Protein AF-A0A535S2Z1-F1 (afdb_monomer_lite)

Secondary structure (DSSP, 8-state):
---SEEEES-GGGGGG--GGGGSS-GGGPPPEEETTTTEEE--SS-HHHHHHHHHHHT-EEEEEE--SS--HHHHHHHHHHHH--SSSHHHHHHHHTT--S-----EEEE-S-TT-TTSTT---HHHHHHHHHHHHHHHHHH-TT-EEE---SSSSSHHHHHHHHHHGGG---

Sequence (173 aa):
MRIPVLRWPGGNFVSGYHWTDGVGPVEQRPRRMDLAWHTEESNRFGTDEFIEYCRSLGTEPYICVNMGTGTMDEAQAWVEYCNGTGDTYWANLRRRYGHEEPYRVKYWGLGNEMYGRWQIGALRAEDYAKKAIEFAKVMKWTDPSIQLVGCGENGWSEWDRVVLEELSPFVDY

Radius of gyration: 15.84 Å; chains: 1; bounding box: 40×35×41 Å

Foldseek 3Di:
DQAAEDEPPDDLQQQPDQQVLQAADLVPRDWDQRPLVRDIDSSSHGDVNVLVVCVVRVYAYAYEHHPQPDDLVSLLLVLCLQANDDPDDSVVSNVVRPNNHHSPRAHYEDHEQLCDPSHRRRDDLLVSLVSSQSSLVSNCVSPVRHAYDYYDDPCDDPSNVSNCVRNVVRGDD

pLDDT: mean 97.69, std 2.52, range [72.81, 98.94]

Structure (mmCIF, N/CA/C/O backbone):
data_AF-A0A535S2Z1-F1
#
_entry.id   AF-A0A535S2Z1-F1
#
loop_
_atom_site.group_PDB
_atom_site.id
_atom_site.type_symbol
_atom_site.label_atom_id
_atom_site.label_alt_id
_atom_site.label_comp_id
_atom_site.label_asym_id
_atom_site.label_entity_id
_atom_site.label_seq_id
_atom_site.pdbx_PDB_ins_code
_atom_site.Cartn_x
_atom_site.Cartn_y
_atom_site.Cartn_z
_atom_site.occupancy
_atom_site.B_iso_or_equiv
_atom_site.auth_seq_id
_atom_site.auth_comp_id
_atom_site.auth_asym_id
_atom_site.auth_atom_id
_atom_site.pdbx_PDB_model_num
ATOM 1 N N . MET A 1 1 ? -15.076 -23.446 0.409 1.00 72.81 1 MET A N 1
ATOM 2 C CA . MET A 1 1 ? -13.677 -23.229 -0.029 1.00 72.81 1 MET A CA 1
ATOM 3 C C . MET A 1 1 ? -12.968 -22.459 1.078 1.00 72.81 1 MET A C 1
ATOM 5 O O . MET A 1 1 ? -13.596 -21.571 1.634 1.00 72.81 1 MET A O 1
ATOM 9 N N . ARG A 1 2 ? -11.741 -22.832 1.466 1.00 87.19 2 ARG A N 1
ATOM 10 C CA . ARG A 1 2 ? -10.951 -22.100 2.475 1.00 87.19 2 ARG A CA 1
ATOM 11 C C . ARG A 1 2 ? -9.981 -21.183 1.736 1.00 87.19 2 ARG A C 1
ATOM 13 O O . ARG A 1 2 ? -9.151 -21.690 0.990 1.00 87.19 2 ARG A O 1
ATOM 20 N N . ILE A 1 3 ? -10.106 -19.873 1.928 1.00 92.44 3 ILE A N 1
ATOM 21 C CA . ILE A 1 3 ? -9.235 -18.864 1.313 1.00 92.44 3 ILE A CA 1
ATOM 22 C C . ILE A 1 3 ? -8.303 -18.356 2.422 1.00 92.44 3 ILE A C 1
ATOM 24 O O . ILE A 1 3 ? -8.777 -17.668 3.320 1.00 92.44 3 ILE A O 1
ATOM 28 N N . PRO A 1 4 ? -7.019 -18.751 2.449 1.00 95.31 4 PRO A N 1
ATOM 29 C CA . PRO A 1 4 ? -6.135 -18.423 3.569 1.00 95.31 4 PRO A CA 1
ATOM 30 C C . PRO A 1 4 ? -5.674 -16.963 3.557 1.00 95.31 4 PRO A C 1
ATOM 32 O O . PRO A 1 4 ? -5.465 -16.395 4.622 1.00 95.31 4 PRO A O 1
ATOM 35 N N . VAL A 1 5 ? -5.538 -16.365 2.371 1.00 97.38 5 VAL A N 1
ATOM 36 C CA . VAL A 1 5 ? -5.092 -14.981 2.174 1.00 97.38 5 VAL A CA 1
ATOM 37 C C . VAL A 1 5 ? -5.946 -14.340 1.084 1.00 97.38 5 VAL A C 1
ATOM 39 O O . VAL A 1 5 ? -6.246 -14.996 0.084 1.00 97.38 5 VAL A O 1
ATOM 42 N N . LEU A 1 6 ? -6.316 -13.072 1.258 1.00 98.06 6 LEU A N 1
ATOM 43 C CA . LEU A 1 6 ? -7.018 -12.278 0.252 1.00 98.06 6 LEU A CA 1
ATOM 44 C C . LEU A 1 6 ? -6.243 -10.987 -0.025 1.00 98.06 6 LEU A C 1
ATOM 46 O O . LEU A 1 6 ? -5.904 -10.260 0.903 1.00 98.06 6 LEU A O 1
ATOM 50 N N . ARG A 1 7 ? -5.957 -10.716 -1.303 1.00 98.38 7 ARG A N 1
ATOM 51 C CA . ARG A 1 7 ? -5.207 -9.538 -1.765 1.00 98.38 7 ARG A CA 1
ATOM 52 C C . ARG A 1 7 ? -6.151 -8.391 -2.137 1.00 98.38 7 ARG A C 1
ATOM 54 O O . ARG A 1 7 ? -7.090 -8.608 -2.901 1.00 98.38 7 ARG A O 1
ATOM 61 N N . TRP A 1 8 ? -5.864 -7.185 -1.656 1.00 98.44 8 TRP A N 1
ATOM 62 C CA . TRP A 1 8 ? -6.601 -5.940 -1.916 1.00 98.44 8 TRP A CA 1
ATOM 63 C C . TRP A 1 8 ? -5.706 -4.717 -1.614 1.00 98.44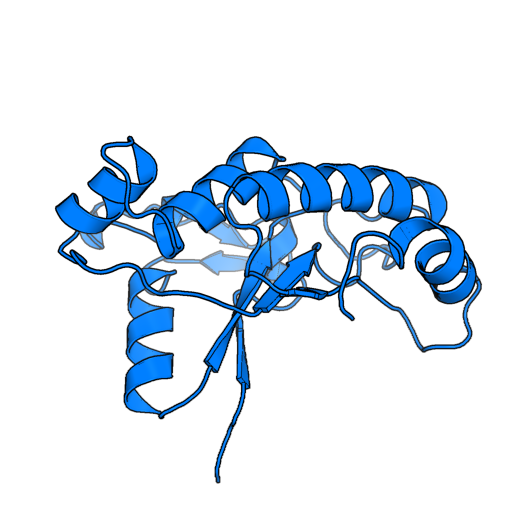 8 TRP A C 1
ATOM 65 O O . TRP A 1 8 ? -4.656 -4.893 -1.025 1.00 98.44 8 TRP A O 1
ATOM 75 N N . PRO A 1 9 ? -6.047 -3.482 -2.002 1.00 96.38 9 PRO A N 1
ATOM 76 C CA . PRO A 1 9 ? -6.715 -3.207 -3.255 1.00 96.38 9 PRO A CA 1
ATOM 77 C C . PRO A 1 9 ? -5.797 -3.664 -4.382 1.00 96.38 9 PRO A C 1
ATOM 79 O O . PRO A 1 9 ? -4.574 -3.567 -4.311 1.00 96.38 9 PRO A O 1
ATOM 82 N N . GLY A 1 10 ? -6.394 -4.291 -5.383 1.00 89.56 10 GLY A N 1
ATOM 83 C CA . GLY A 1 10 ? -5.661 -5.154 -6.289 1.00 89.56 10 GLY A CA 1
ATOM 84 C C . GLY A 1 10 ? -5.795 -4.775 -7.746 1.00 89.56 10 GLY A C 1
ATOM 85 O O . GLY A 1 10 ? -6.730 -4.098 -8.173 1.00 89.56 10 GLY A O 1
ATOM 86 N N . GLY A 1 11 ? -4.830 -5.305 -8.490 1.00 92.06 11 GLY A N 1
ATOM 87 C CA . GLY A 1 11 ? -4.634 -5.052 -9.903 1.00 92.06 11 GLY A CA 1
ATOM 88 C C . GLY A 1 11 ? -4.187 -3.621 -10.163 1.00 92.06 11 GLY A C 1
ATOM 89 O O . GLY A 1 11 ? -3.747 -2.897 -9.272 1.00 92.06 11 GLY A O 1
ATOM 90 N N . ASN A 1 12 ? -4.342 -3.209 -11.411 1.00 97.75 12 ASN A N 1
ATOM 91 C CA . ASN A 1 12 ? -3.911 -1.903 -11.893 1.00 97.75 12 ASN A CA 1
ATOM 92 C C . ASN A 1 12 ? -4.523 -0.716 -11.119 1.00 97.75 12 ASN A C 1
ATOM 94 O O . ASN A 1 12 ? -3.890 0.332 -11.021 1.00 97.75 12 ASN A O 1
ATOM 98 N N . PHE A 1 13 ? -5.693 -0.913 -10.497 1.00 98.50 13 PHE A N 1
ATOM 99 C CA . PHE A 1 13 ? -6.394 0.073 -9.666 1.00 98.50 13 PHE A CA 1
ATOM 100 C C . PHE A 1 13 ? -5.503 0.695 -8.578 1.00 98.50 13 PHE A C 1
ATOM 102 O O . PHE A 1 13 ? -5.512 1.910 -8.385 1.00 98.50 13 PHE A O 1
ATOM 109 N N . VAL A 1 14 ? -4.688 -0.114 -7.886 1.00 98.25 14 VAL A N 1
ATOM 110 C CA . VAL A 1 14 ? -3.921 0.367 -6.723 1.00 98.25 14 VAL A CA 1
ATOM 111 C C . VAL A 1 14 ? -2.915 1.458 -7.081 1.00 98.25 14 VAL A C 1
ATOM 113 O O . VAL A 1 14 ? -2.641 2.327 -6.263 1.00 98.25 14 VAL A O 1
ATOM 116 N N . SER A 1 15 ? -2.400 1.469 -8.312 1.00 98.25 15 SER A N 1
ATOM 117 C CA . SER A 1 15 ? -1.389 2.441 -8.744 1.00 98.25 15 SER A CA 1
ATOM 118 C C . SER A 1 15 ? -1.929 3.867 -8.932 1.00 98.25 15 SER A C 1
ATOM 120 O O . SER A 1 15 ? -1.146 4.784 -9.180 1.00 98.25 15 SER A O 1
ATOM 122 N N . GLY A 1 16 ? -3.245 4.064 -8.812 1.00 97.94 16 GLY A N 1
ATOM 123 C CA . GLY A 1 16 ? -3.900 5.374 -8.746 1.00 97.94 16 GLY A CA 1
ATOM 124 C C . GLY A 1 16 ? -4.774 5.566 -7.502 1.00 97.94 16 GLY A C 1
ATOM 125 O O . GLY A 1 16 ? -5.494 6.559 -7.419 1.00 97.94 16 GLY A O 1
ATOM 126 N N . TYR A 1 17 ? -4.749 4.623 -6.557 1.00 98.50 17 TYR A N 1
ATOM 127 C CA . TYR A 1 17 ? -5.615 4.623 -5.380 1.00 98.50 17 TYR A CA 1
ATOM 128 C C . TYR A 1 17 ? -4.966 5.355 -4.204 1.00 98.50 17 TYR A C 1
ATOM 130 O O . TYR A 1 17 ? -3.814 5.072 -3.875 1.00 98.50 17 TYR A O 1
ATOM 138 N N . HIS A 1 18 ? -5.713 6.248 -3.551 1.00 98.62 18 HIS A N 1
ATOM 139 C CA . HIS A 1 18 ? -5.280 6.908 -2.320 1.00 98.62 18 HIS A CA 1
ATOM 140 C C . HIS A 1 18 ? -6.063 6.365 -1.126 1.00 98.62 18 HIS A C 1
ATOM 142 O O . HIS A 1 18 ? -7.260 6.625 -1.003 1.00 98.62 18 HIS A O 1
ATOM 148 N N . TRP A 1 19 ? -5.416 5.601 -0.243 1.00 98.69 19 TRP A N 1
ATOM 149 C CA . TRP A 1 19 ? -6.131 4.789 0.759 1.00 98.69 19 TRP A CA 1
ATOM 150 C C . TRP A 1 19 ? -6.955 5.615 1.752 1.00 98.69 19 TRP A C 1
ATOM 152 O O . TRP A 1 19 ? -7.975 5.145 2.261 1.00 98.69 19 TRP A O 1
ATOM 162 N N . THR A 1 20 ? -6.547 6.863 1.992 1.00 98.56 20 THR A N 1
ATOM 163 C CA . THR A 1 20 ? -7.261 7.806 2.858 1.00 98.56 20 THR A CA 1
ATOM 164 C C . THR A 1 20 ? -8.641 8.177 2.320 1.00 98.56 20 THR A C 1
ATOM 166 O O . THR A 1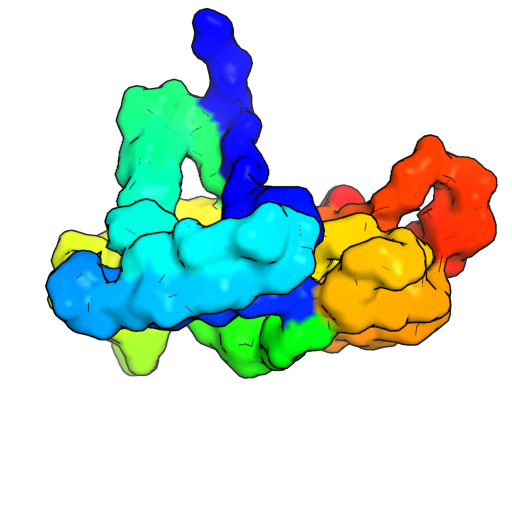 20 ? -9.513 8.537 3.104 1.00 98.56 20 THR A O 1
ATOM 169 N N . ASP A 1 21 ? -8.865 8.065 1.004 1.00 98.69 21 ASP A N 1
ATOM 170 C CA . ASP A 1 21 ? -10.185 8.282 0.403 1.00 98.69 21 ASP A CA 1
ATOM 171 C C . ASP A 1 21 ? -11.184 7.182 0.822 1.00 98.69 21 ASP A C 1
ATOM 173 O O . ASP A 1 21 ? -12.393 7.393 0.754 1.00 98.69 21 ASP A O 1
ATOM 177 N N . GLY A 1 22 ? -10.695 6.015 1.264 1.00 98.44 22 GLY A N 1
ATOM 178 C CA . GLY A 1 22 ? -11.486 4.836 1.623 1.00 98.44 22 GLY A CA 1
ATOM 179 C C . GLY A 1 22 ? -11.684 4.594 3.122 1.00 98.44 22 GLY A C 1
ATOM 180 O O . GLY A 1 22 ? -12.116 3.506 3.485 1.00 98.44 22 GLY A O 1
ATOM 181 N N . VAL A 1 23 ? -11.355 5.541 4.003 1.00 98.62 23 VAL A N 1
ATOM 182 C CA . VAL A 1 23 ? -11.514 5.385 5.466 1.00 98.62 23 VAL A CA 1
ATOM 183 C C . VAL A 1 23 ? -12.351 6.514 6.063 1.00 98.62 23 VAL A C 1
ATOM 185 O O . VAL A 1 23 ? -12.539 7.563 5.448 1.00 98.62 23 VAL A O 1
ATOM 188 N N . GLY A 1 24 ? -12.868 6.310 7.274 1.00 98.31 24 GLY A N 1
ATOM 189 C CA . GLY A 1 24 ? -13.725 7.289 7.951 1.00 98.31 24 GLY A CA 1
ATOM 190 C C . GLY A 1 24 ? -15.182 7.269 7.473 1.00 98.31 24 GLY A C 1
ATOM 191 O O . GLY A 1 24 ? -15.599 6.308 6.821 1.00 98.31 24 GLY A O 1
ATOM 192 N N . PRO A 1 25 ? -15.991 8.289 7.814 1.00 98.06 25 PRO A N 1
ATOM 193 C CA . PRO A 1 25 ? -17.429 8.272 7.549 1.00 98.06 25 PRO A CA 1
ATOM 194 C C . PRO A 1 25 ? -17.743 8.163 6.052 1.00 98.06 25 PRO A C 1
ATOM 196 O O . PRO A 1 25 ? -17.294 8.986 5.254 1.00 98.06 25 PRO A O 1
ATOM 199 N N . VAL A 1 26 ? -18.511 7.138 5.668 1.00 97.88 26 VAL A N 1
ATOM 200 C CA . VAL A 1 26 ? -18.756 6.746 4.265 1.00 97.88 26 VAL A CA 1
ATOM 201 C C . VAL A 1 26 ? -19.332 7.894 3.433 1.00 97.88 26 VAL A C 1
ATOM 203 O O . VAL A 1 26 ? -18.993 8.050 2.265 1.00 97.88 26 VAL A O 1
ATOM 206 N N . GLU A 1 27 ? -20.181 8.724 4.029 1.00 97.62 27 GLU A N 1
ATOM 207 C CA . GLU A 1 27 ? -20.812 9.880 3.394 1.00 97.62 27 GLU A CA 1
ATOM 208 C C . GLU A 1 27 ? -19.847 11.033 3.075 1.00 97.62 27 GLU A C 1
ATOM 210 O O . GLU A 1 27 ? -20.193 11.911 2.287 1.00 97.62 27 GLU A O 1
ATOM 215 N N . GLN A 1 28 ? -18.647 11.030 3.662 1.00 97.81 28 GLN A N 1
ATOM 216 C CA . GLN A 1 28 ? -17.596 12.022 3.413 1.00 97.81 28 GLN A CA 1
ATOM 217 C C . GLN A 1 28 ? -16.534 11.518 2.428 1.00 97.81 28 GLN A C 1
ATOM 219 O O . GLN A 1 28 ? -15.673 12.293 2.007 1.00 97.81 28 GLN A O 1
ATOM 224 N N . ARG A 1 29 ? -16.582 10.234 2.048 1.00 98.56 29 ARG A N 1
ATOM 225 C CA . ARG A 1 29 ? -15.599 9.625 1.148 1.00 98.56 29 ARG A CA 1
ATOM 226 C C . ARG A 1 29 ? -15.816 10.116 -0.290 1.00 98.56 29 ARG A C 1
ATOM 228 O O . ARG A 1 29 ? -16.951 10.104 -0.780 1.00 98.56 29 ARG A O 1
ATOM 235 N N . PRO A 1 30 ? -14.761 10.578 -0.986 1.00 98.44 30 PRO A N 1
ATOM 236 C CA . PRO A 1 30 ? -14.903 11.131 -2.324 1.00 98.44 30 PRO A CA 1
ATOM 237 C C . PRO A 1 30 ? -15.144 10.029 -3.353 1.00 98.44 30 PRO A C 1
ATOM 239 O O . PRO A 1 30 ? -14.613 8.926 -3.248 1.00 98.44 30 PRO A O 1
ATOM 242 N N . ARG A 1 31 ? -15.875 10.363 -4.417 1.00 98.50 31 ARG A N 1
ATOM 243 C CA . ARG A 1 31 ? -15.927 9.541 -5.632 1.00 98.50 31 ARG A CA 1
ATOM 244 C C . ARG A 1 31 ? -14.735 9.913 -6.521 1.00 98.50 31 ARG A C 1
ATOM 246 O O . ARG A 1 31 ? -14.422 11.098 -6.662 1.00 98.50 31 ARG A O 1
ATOM 253 N N . ARG A 1 32 ? -14.043 8.927 -7.090 1.00 98.06 32 ARG A N 1
ATOM 254 C CA . ARG A 1 32 ? -12.834 9.109 -7.913 1.00 98.06 32 ARG A CA 1
ATOM 255 C C . ARG A 1 32 ? -12.992 8.421 -9.261 1.00 98.06 32 ARG A C 1
ATOM 257 O O . ARG A 1 32 ? -13.723 7.448 -9.379 1.00 98.06 32 ARG A O 1
ATOM 264 N N . MET A 1 33 ? -12.292 8.916 -10.276 1.00 97.69 33 MET A N 1
ATOM 265 C CA . MET A 1 33 ? -12.130 8.180 -11.529 1.00 97.69 33 MET A CA 1
ATOM 266 C C . MET A 1 33 ? -10.975 7.193 -11.360 1.00 97.69 33 MET A C 1
ATOM 268 O O . MET A 1 33 ? -9.841 7.611 -11.135 1.00 97.69 33 MET A O 1
ATOM 272 N N . ASP A 1 34 ? -11.257 5.906 -11.504 1.00 97.56 34 ASP A N 1
ATOM 273 C CA . ASP A 1 34 ? -10.243 4.881 -11.682 1.00 97.56 34 ASP A CA 1
ATOM 274 C C . ASP A 1 34 ? -9.771 4.871 -13.140 1.00 97.56 34 ASP A C 1
ATOM 276 O O . ASP A 1 34 ? -10.519 4.536 -14.061 1.00 97.56 34 ASP A O 1
ATOM 280 N N . LEU A 1 35 ? -8.505 5.226 -13.347 1.00 96.56 35 LEU A N 1
ATOM 281 C CA . LEU A 1 35 ? -7.886 5.280 -14.670 1.00 96.56 35 LEU A CA 1
ATOM 282 C C . LEU A 1 35 ? -7.523 3.895 -15.220 1.00 96.56 35 LEU A C 1
ATOM 284 O O . LEU A 1 35 ? -7.395 3.748 -16.434 1.00 96.56 35 LEU A O 1
ATOM 288 N N . ALA A 1 36 ? -7.361 2.882 -14.365 1.00 96.75 36 ALA A N 1
ATOM 289 C CA . ALA A 1 36 ? -7.031 1.535 -14.815 1.00 96.75 36 ALA A CA 1
ATOM 290 C C . ALA A 1 36 ? -8.205 0.905 -15.571 1.00 96.75 36 ALA A C 1
ATOM 292 O O . ALA A 1 36 ? -8.019 0.337 -16.649 1.00 96.75 36 ALA A O 1
ATOM 293 N N . TRP A 1 37 ? -9.419 1.053 -15.035 1.00 97.19 37 TRP A N 1
ATOM 294 C CA . TRP A 1 37 ? -10.627 0.448 -15.599 1.00 97.19 37 TRP A CA 1
ATOM 295 C C . TRP A 1 37 ? -11.630 1.462 -16.156 1.00 97.19 37 TRP A C 1
ATOM 297 O O . TRP A 1 37 ? -12.697 1.065 -16.616 1.00 97.19 37 TRP A O 1
ATOM 307 N N . HIS A 1 38 ? -11.278 2.753 -16.173 1.00 96.50 38 HIS A N 1
ATOM 308 C CA . HIS A 1 38 ? -12.112 3.850 -16.682 1.00 96.50 38 HIS A CA 1
ATOM 309 C C . HIS A 1 38 ? -13.515 3.855 -16.061 1.00 96.50 38 HIS A C 1
ATOM 311 O O . HIS A 1 38 ? -14.524 4.039 -16.746 1.00 96.50 38 HIS A O 1
ATOM 317 N N . THR A 1 39 ? -13.569 3.624 -14.751 1.00 97.44 39 THR A N 1
ATOM 318 C CA . THR A 1 39 ? -14.808 3.553 -13.979 1.00 97.44 39 THR A CA 1
ATOM 319 C C . THR A 1 39 ? -14.786 4.553 -12.837 1.00 97.44 39 THR A C 1
ATOM 321 O O . THR A 1 39 ? -13.742 5.038 -12.413 1.00 97.44 39 THR A O 1
ATOM 324 N N . GLU A 1 40 ? -15.960 4.857 -12.311 1.00 98.12 40 GLU A N 1
ATOM 325 C CA . GLU A 1 40 ? -16.076 5.598 -11.070 1.00 98.12 40 GLU A CA 1
ATOM 326 C C . GLU A 1 40 ? -15.891 4.660 -9.867 1.00 98.12 40 GLU A C 1
ATOM 328 O O . GLU A 1 40 ? -16.601 3.663 -9.738 1.00 98.12 40 GLU A O 1
ATOM 333 N N . GLU A 1 41 ? -14.967 5.004 -8.973 1.00 98.38 41 GLU A N 1
ATOM 334 C CA . GLU A 1 41 ? -14.815 4.411 -7.647 1.00 98.38 41 GLU A CA 1
ATOM 335 C C . GLU A 1 41 ? -15.557 5.270 -6.620 1.00 98.38 41 GLU A C 1
ATOM 337 O O . GLU A 1 41 ? -15.359 6.481 -6.522 1.00 98.38 41 GLU A O 1
ATOM 342 N N . SER A 1 42 ? -16.423 4.633 -5.839 1.00 98.19 42 SER A N 1
ATOM 343 C CA . SER A 1 42 ? -17.241 5.292 -4.822 1.00 98.19 42 SER A CA 1
ATOM 344 C C . SER A 1 42 ? -16.556 5.448 -3.463 1.00 98.19 42 SER A C 1
ATOM 346 O O . SER A 1 42 ? -17.054 6.202 -2.633 1.00 98.19 42 SER A O 1
ATOM 348 N N . ASN A 1 43 ? -15.490 4.684 -3.216 1.00 98.56 43 ASN A N 1
ATOM 349 C CA . ASN A 1 43 ? -14.771 4.528 -1.953 1.00 98.56 43 ASN A CA 1
ATOM 350 C C . ASN A 1 43 ? -15.630 4.073 -0.761 1.00 98.56 43 ASN A C 1
ATOM 352 O O . ASN A 1 43 ? -15.204 4.128 0.393 1.00 98.56 43 ASN A O 1
ATOM 356 N N . ARG A 1 44 ? -16.838 3.554 -1.020 1.00 98.25 44 ARG A N 1
ATOM 357 C CA . ARG A 1 44 ? -17.707 2.991 0.027 1.00 98.25 44 ARG A CA 1
ATOM 358 C C . ARG A 1 44 ? -17.131 1.733 0.672 1.00 98.25 44 ARG A C 1
ATOM 360 O O . ARG A 1 44 ? -17.539 1.400 1.776 1.00 98.25 44 ARG A O 1
ATOM 367 N N . PHE A 1 45 ? -16.248 1.038 -0.036 1.00 98.56 45 PHE A N 1
ATOM 368 C CA . PHE A 1 45 ? -15.497 -0.101 0.467 1.00 98.56 45 PHE A CA 1
ATOM 369 C C . PHE A 1 45 ? -14.018 0.272 0.468 1.00 98.56 45 PHE A C 1
ATOM 371 O O . PHE 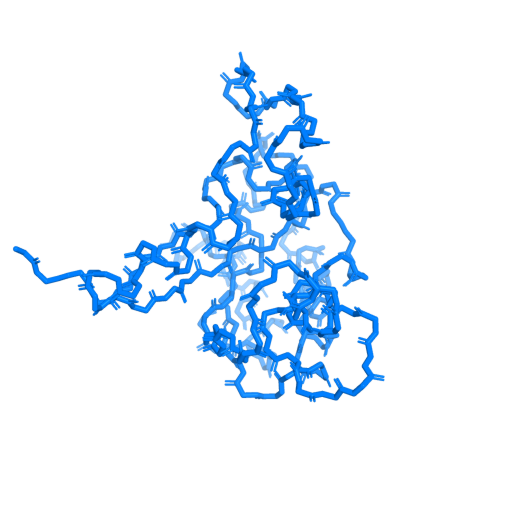A 1 45 ? -13.440 0.495 -0.596 1.00 98.56 45 PHE A O 1
ATOM 378 N N . GLY A 1 46 ? -13.420 0.358 1.649 1.00 98.56 46 GLY A N 1
ATOM 379 C CA . GLY A 1 46 ? -12.006 0.653 1.809 1.00 98.56 46 GLY A CA 1
ATOM 380 C C . GLY A 1 46 ? -11.355 -0.227 2.864 1.00 98.56 46 GLY A C 1
ATOM 381 O O . GLY A 1 46 ? -11.739 -1.382 3.048 1.00 98.56 46 GLY A O 1
ATOM 382 N N . THR A 1 47 ? -10.330 0.310 3.527 1.00 98.69 47 THR A N 1
ATOM 383 C CA . THR A 1 47 ? -9.464 -0.478 4.418 1.00 98.69 47 THR A CA 1
ATOM 384 C C . THR A 1 47 ? -10.264 -1.133 5.536 1.00 98.69 47 THR A C 1
ATOM 386 O O . THR A 1 47 ? -10.141 -2.335 5.752 1.00 98.69 47 THR A O 1
ATOM 389 N N . ASP A 1 48 ? -11.101 -0.359 6.221 1.00 98.62 48 ASP A N 1
ATOM 390 C CA . ASP A 1 48 ? -11.831 -0.824 7.397 1.00 98.62 48 ASP A CA 1
ATOM 391 C C . ASP A 1 48 ? -12.813 -1.953 7.025 1.00 98.62 48 ASP A C 1
ATOM 393 O O . ASP A 1 48 ? -12.772 -3.040 7.610 1.00 98.62 48 ASP A O 1
ATOM 397 N N . GLU A 1 49 ? -13.603 -1.758 5.961 1.00 98.75 49 GLU A N 1
ATOM 398 C CA . GLU A 1 49 ? -14.543 -2.770 5.465 1.00 98.75 49 GLU A CA 1
ATOM 399 C C . GLU A 1 49 ? -13.827 -4.025 4.936 1.00 98.75 49 GLU A C 1
ATOM 401 O O . GLU A 1 49 ? -14.301 -5.147 5.132 1.00 98.75 49 GLU A O 1
ATOM 406 N N . PHE A 1 50 ? -12.665 -3.868 4.294 1.00 98.81 50 PHE A N 1
ATOM 407 C CA . PHE A 1 50 ? -11.866 -4.994 3.813 1.00 98.81 50 PHE A CA 1
ATOM 408 C C . PHE A 1 50 ? -11.336 -5.867 4.954 1.00 98.81 50 PHE A C 1
ATOM 410 O O . PHE A 1 50 ? -11.368 -7.100 4.863 1.00 98.81 50 PHE A O 1
ATOM 417 N N . ILE A 1 51 ? -10.873 -5.247 6.041 1.00 98.69 51 ILE A N 1
ATOM 418 C CA . ILE A 1 51 ? -10.390 -5.973 7.216 1.00 98.69 51 ILE A CA 1
ATOM 419 C C . ILE A 1 51 ? -11.532 -6.725 7.899 1.00 98.69 51 ILE A C 1
ATOM 421 O O . ILE A 1 51 ? -11.368 -7.895 8.256 1.00 98.69 51 ILE A O 1
ATOM 425 N N . GLU A 1 52 ? 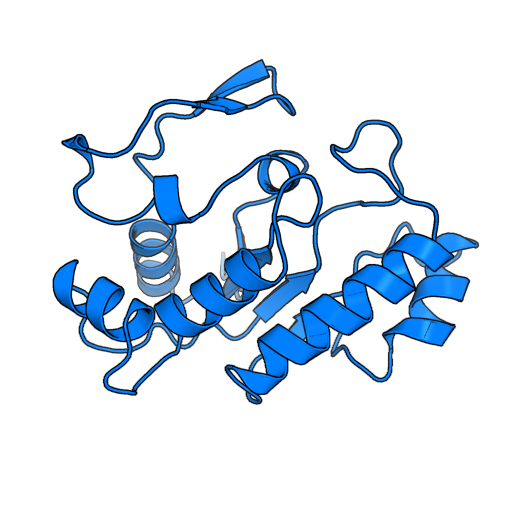-12.698 -6.099 8.055 1.00 98.25 52 GLU A N 1
ATOM 426 C CA . GLU A 1 52 ? -13.885 -6.770 8.597 1.00 98.25 52 GLU A CA 1
ATOM 427 C C . GLU A 1 52 ? -14.322 -7.949 7.727 1.00 98.25 52 GLU A C 1
ATOM 429 O O . GLU A 1 52 ? -14.596 -9.038 8.243 1.00 98.25 52 GLU A O 1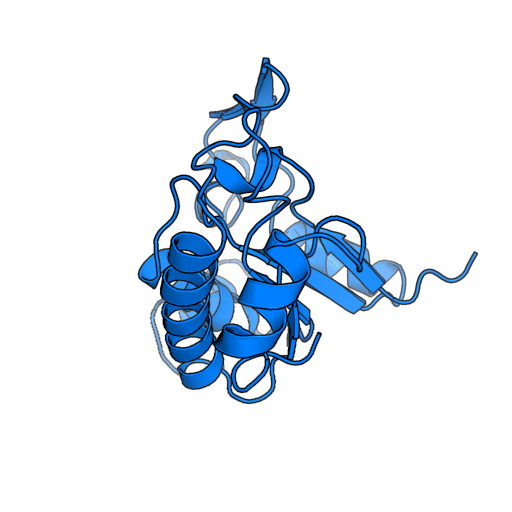
ATOM 434 N N . TYR A 1 53 ? -14.305 -7.771 6.405 1.00 98.31 53 TYR A N 1
ATOM 435 C CA . TYR A 1 53 ? -14.612 -8.836 5.463 1.00 98.31 53 TYR A CA 1
ATOM 436 C C . TYR A 1 53 ? -13.644 -10.017 5.613 1.00 98.31 53 TYR A C 1
ATOM 438 O O . TYR A 1 53 ? -14.091 -11.151 5.801 1.00 98.31 53 TYR A O 1
ATOM 446 N N . CYS A 1 54 ? -12.332 -9.764 5.645 1.00 98.38 54 CYS A N 1
ATOM 447 C CA . CYS A 1 54 ? -11.314 -10.791 5.884 1.00 98.38 54 CYS A CA 1
ATOM 448 C C . CYS A 1 54 ? -11.541 -11.543 7.207 1.00 98.38 54 CYS A C 1
ATOM 450 O O . CYS A 1 54 ? -11.533 -12.777 7.232 1.00 98.38 54 CYS A O 1
ATOM 452 N N . ARG A 1 55 ? -11.830 -10.819 8.297 1.00 97.19 55 ARG A N 1
ATOM 453 C CA . ARG A 1 55 ? -12.126 -11.410 9.614 1.00 97.19 55 ARG A CA 1
ATOM 454 C C . ARG A 1 55 ? -13.364 -12.301 9.583 1.00 97.19 55 ARG A C 1
ATOM 456 O O . ARG A 1 55 ? -13.328 -13.396 10.139 1.00 97.19 55 ARG A O 1
ATOM 463 N N . SER A 1 56 ? -14.428 -11.870 8.903 1.00 97.38 56 SER A N 1
ATOM 464 C CA . SER A 1 56 ? -15.666 -12.652 8.770 1.00 97.38 56 SER A CA 1
ATOM 465 C C . SER A 1 56 ? -15.456 -13.983 8.035 1.00 97.38 56 SER A C 1
ATOM 467 O O . SER A 1 56 ? -16.151 -14.961 8.308 1.00 97.38 56 SER A O 1
ATOM 469 N N . LEU A 1 57 ? -14.463 -14.035 7.142 1.00 96.69 57 LEU A N 1
ATOM 470 C CA . LEU A 1 57 ? -14.095 -15.222 6.373 1.00 96.69 57 LEU A CA 1
ATOM 471 C C . LEU A 1 57 ? -13.015 -16.085 7.045 1.00 96.69 57 LEU A C 1
ATOM 473 O O . LEU A 1 57 ? -12.751 -17.197 6.582 1.00 96.69 57 LEU A O 1
ATOM 477 N N . GLY A 1 58 ? -12.386 -15.599 8.121 1.00 96.75 58 GLY A N 1
ATOM 478 C CA . GLY A 1 58 ? -11.209 -16.242 8.712 1.00 96.75 58 GLY A CA 1
ATOM 479 C C . GLY A 1 58 ? -10.007 -16.254 7.758 1.00 96.75 58 GLY A C 1
ATOM 480 O O . GLY A 1 58 ? -9.276 -17.245 7.696 1.00 96.75 58 GLY A O 1
ATOM 481 N N . THR A 1 59 ? -9.845 -15.178 6.987 1.00 97.62 59 THR A N 1
ATOM 482 C CA . THR A 1 59 ? -8.817 -14.995 5.957 1.00 97.62 59 THR A CA 1
ATOM 483 C C . THR A 1 59 ? -7.833 -13.907 6.377 1.00 97.62 59 THR A C 1
ATOM 485 O O . THR A 1 59 ? -8.235 -12.891 6.939 1.00 97.62 59 THR A O 1
ATOM 488 N N . GLU A 1 60 ? -6.548 -14.089 6.076 1.00 98.19 60 GLU A N 1
ATOM 489 C CA . GLU A 1 60 ? -5.535 -13.060 6.313 1.00 98.19 60 GLU A CA 1
ATOM 490 C C . GLU A 1 60 ? -5.591 -11.965 5.230 1.00 98.19 60 GLU A C 1
ATOM 492 O O . GLU A 1 60 ? -5.609 -12.286 4.034 1.00 98.19 60 GLU A O 1
ATOM 497 N N . PRO A 1 61 ? -5.583 -10.676 5.609 1.00 98.50 61 PRO A N 1
ATOM 498 C CA . PRO A 1 61 ? -5.499 -9.583 4.652 1.00 98.50 61 PRO A CA 1
ATOM 499 C C . PRO A 1 61 ? -4.080 -9.455 4.077 1.00 98.50 61 PRO A C 1
ATOM 501 O O . PRO A 1 61 ? -3.083 -9.473 4.803 1.00 98.50 61 PRO A O 1
ATOM 504 N N . TYR A 1 62 ? -4.003 -9.263 2.762 1.00 98.69 62 TYR A N 1
ATOM 505 C CA . TYR A 1 62 ? -2.822 -8.796 2.040 1.00 98.69 62 TYR A CA 1
ATOM 506 C C . TYR A 1 62 ? -3.172 -7.439 1.421 1.00 98.69 62 TYR A C 1
ATOM 508 O O . TYR A 1 62 ? -3.987 -7.384 0.501 1.00 98.69 62 TYR A O 1
ATOM 516 N N . ILE A 1 63 ? -2.513 -6.367 1.886 1.00 98.81 63 ILE A N 1
ATOM 517 C CA . ILE A 1 63 ? -2.663 -5.009 1.342 1.00 98.81 63 ILE A CA 1
ATOM 518 C C . ILE A 1 63 ? -1.587 -4.646 0.296 1.00 98.81 63 ILE A C 1
ATOM 520 O O . ILE A 1 63 ? -0.401 -4.778 0.560 1.00 98.81 63 ILE A O 1
ATOM 524 N N . CYS A 1 64 ? -1.942 -4.141 -0.886 1.00 98.44 64 CYS A N 1
ATOM 525 C CA . CYS A 1 64 ? -0.978 -3.538 -1.822 1.00 98.44 64 CYS A CA 1
ATOM 526 C C . CYS A 1 64 ? -0.912 -2.020 -1.655 1.00 98.44 64 CYS A C 1
ATOM 528 O O . CYS A 1 64 ? -1.946 -1.362 -1.588 1.00 98.44 64 CYS A O 1
ATOM 530 N N . VAL A 1 65 ? 0.299 -1.457 -1.648 1.00 98.69 65 VAL A N 1
ATOM 531 C CA . VAL A 1 65 ? 0.497 -0.003 -1.582 1.00 98.69 65 VAL A CA 1
ATOM 532 C C . VAL A 1 65 ? 0.576 0.621 -2.974 1.00 98.69 65 VAL A C 1
ATOM 534 O O . VAL A 1 65 ? 1.078 0.011 -3.922 1.00 98.69 65 VAL A O 1
ATOM 537 N N . ASN A 1 66 ? 0.102 1.860 -3.098 1.00 98.69 66 ASN A N 1
ATOM 538 C CA . ASN A 1 66 ? 0.196 2.628 -4.333 1.00 98.69 66 ASN A CA 1
ATOM 539 C C . ASN A 1 66 ? 1.648 3.074 -4.576 1.00 98.69 66 ASN A C 1
ATOM 541 O O . ASN A 1 66 ? 2.152 3.989 -3.929 1.00 98.69 66 ASN A O 1
ATOM 545 N N . MET A 1 67 ? 2.309 2.444 -5.549 1.00 98.56 67 MET A N 1
ATOM 546 C CA . MET A 1 67 ? 3.630 2.853 -6.042 1.00 98.56 67 MET A CA 1
ATOM 547 C C . MET A 1 67 ? 3.582 3.515 -7.426 1.00 98.56 67 MET A C 1
ATOM 549 O O . MET A 1 67 ? 4.639 3.774 -8.004 1.00 98.56 67 MET A O 1
ATOM 553 N N . GLY A 1 68 ? 2.392 3.801 -7.959 1.00 98.31 68 GLY A N 1
ATOM 554 C CA . GLY A 1 68 ? 2.215 4.595 -9.172 1.00 98.31 68 GLY A CA 1
ATOM 555 C C . GLY A 1 68 ? 2.259 6.083 -8.840 1.00 98.31 68 GLY A C 1
ATOM 556 O O . GLY A 1 68 ? 3.320 6.705 -8.922 1.00 98.31 68 GLY A O 1
ATOM 557 N N . THR A 1 69 ? 1.117 6.638 -8.431 1.00 98.31 69 THR A N 1
ATOM 558 C CA . THR A 1 69 ? 0.973 8.047 -8.012 1.00 98.31 69 THR A CA 1
ATOM 559 C C . THR A 1 69 ? 1.206 8.290 -6.520 1.00 98.31 69 THR A C 1
ATOM 561 O O . THR A 1 69 ? 1.359 9.443 -6.120 1.00 98.31 69 THR A O 1
ATOM 564 N N . GLY A 1 70 ? 1.216 7.234 -5.704 1.00 97.88 70 GLY A N 1
ATOM 565 C CA . GLY A 1 70 ? 1.380 7.315 -4.252 1.00 97.88 70 GLY A CA 1
ATOM 566 C C . GLY A 1 70 ? 2.814 7.607 -3.798 1.00 97.88 70 GLY A C 1
ATOM 567 O O . GLY A 1 70 ? 3.774 7.568 -4.578 1.00 97.88 70 GLY A O 1
ATOM 568 N N . THR A 1 71 ? 2.961 7.891 -2.503 1.00 98.62 71 THR A N 1
ATOM 569 C CA . THR A 1 71 ? 4.235 8.270 -1.871 1.00 98.62 71 THR A CA 1
ATOM 570 C C . THR A 1 71 ? 4.655 7.299 -0.766 1.00 98.62 71 THR A C 1
ATOM 572 O O . THR A 1 71 ? 3.865 6.489 -0.281 1.00 98.62 71 THR A O 1
ATOM 575 N N . MET A 1 72 ? 5.920 7.398 -0.344 1.00 98.56 72 MET A N 1
ATOM 576 C CA . MET A 1 72 ? 6.426 6.668 0.824 1.00 98.56 72 MET A CA 1
ATOM 577 C C . MET A 1 72 ? 5.681 7.053 2.103 1.00 98.56 72 MET A C 1
ATOM 579 O O . MET A 1 72 ? 5.345 6.169 2.885 1.00 98.56 72 MET A O 1
ATOM 583 N N . ASP A 1 73 ? 5.377 8.342 2.282 1.00 98.69 73 ASP A N 1
ATOM 584 C CA . ASP A 1 73 ? 4.597 8.834 3.422 1.00 98.69 73 ASP A CA 1
ATOM 585 C C . ASP A 1 73 ? 3.199 8.213 3.437 1.00 98.69 73 ASP A C 1
ATOM 587 O O . ASP A 1 73 ? 2.707 7.818 4.488 1.00 98.69 73 ASP A O 1
ATOM 591 N N . GLU A 1 74 ? 2.570 8.065 2.269 1.00 98.75 74 GLU A N 1
ATOM 592 C CA . GLU A 1 74 ? 1.256 7.438 2.165 1.00 98.75 74 GLU A CA 1
ATOM 593 C C . GLU A 1 74 ? 1.301 5.946 2.542 1.00 98.75 74 GLU A C 1
ATOM 595 O O . GLU A 1 74 ? 0.435 5.474 3.282 1.00 98.75 74 GLU A O 1
ATOM 600 N N . ALA A 1 75 ? 2.324 5.210 2.094 1.00 98.88 75 ALA A N 1
ATOM 601 C CA . ALA A 1 75 ? 2.520 3.805 2.456 1.00 98.88 75 ALA A CA 1
ATOM 602 C C . ALA A 1 75 ? 2.839 3.624 3.954 1.00 98.88 75 ALA A C 1
ATOM 604 O O . ALA A 1 75 ? 2.255 2.762 4.611 1.00 98.88 75 ALA A O 1
ATOM 605 N N . GLN A 1 76 ? 3.728 4.460 4.501 1.00 98.81 76 GLN A N 1
ATOM 606 C CA . GLN A 1 76 ? 4.068 4.527 5.927 1.00 98.81 76 GLN A CA 1
ATOM 607 C C . GLN A 1 76 ? 2.813 4.760 6.773 1.00 98.81 76 GLN A C 1
ATOM 609 O O . GLN A 1 76 ? 2.521 3.990 7.690 1.00 98.81 76 GLN A O 1
ATOM 614 N N . ALA A 1 77 ? 2.041 5.783 6.408 1.00 98.94 77 ALA A N 1
ATOM 615 C CA . ALA A 1 77 ? 0.811 6.162 7.076 1.00 98.94 77 ALA A CA 1
ATOM 616 C C . ALA A 1 77 ? -0.216 5.027 7.082 1.00 98.94 77 ALA A C 1
ATOM 618 O O . ALA A 1 77 ? -0.894 4.815 8.086 1.00 98.94 77 ALA A O 1
ATOM 619 N N . TRP A 1 78 ? -0.314 4.265 5.989 1.00 98.88 78 TRP A N 1
ATOM 620 C CA . TRP A 1 78 ? -1.250 3.148 5.908 1.00 98.88 78 TRP A CA 1
ATOM 621 C C . TRP A 1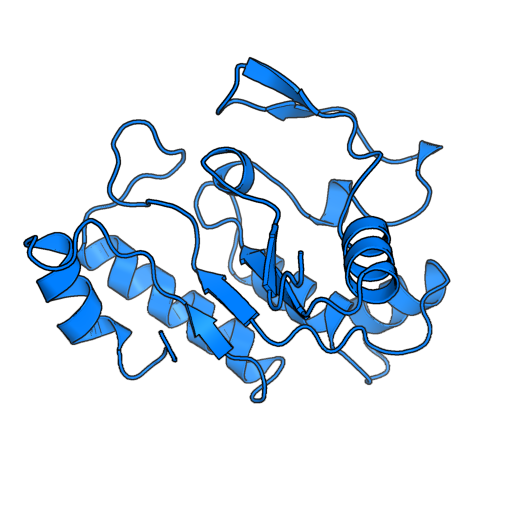 78 ? -0.860 1.987 6.825 1.00 98.88 78 TRP A C 1
ATOM 623 O O . TRP A 1 78 ? -1.723 1.416 7.500 1.00 98.88 78 TRP A O 1
ATOM 633 N N . VAL A 1 79 ? 0.437 1.663 6.895 1.00 98.94 79 VAL A N 1
ATOM 634 C CA . VAL A 1 79 ? 0.962 0.663 7.839 1.00 98.94 79 VAL A CA 1
ATOM 635 C C . VAL A 1 79 ? 0.685 1.107 9.274 1.00 98.94 79 VAL A C 1
ATOM 637 O O . VAL A 1 79 ? 0.174 0.319 10.068 1.00 98.94 79 VAL A O 1
ATOM 640 N N . GLU A 1 80 ? 0.943 2.373 9.608 1.00 98.88 80 GLU A N 1
ATOM 641 C CA . GLU A 1 80 ? 0.678 2.911 10.946 1.00 98.88 80 GLU A CA 1
ATOM 642 C C . GLU A 1 80 ? -0.820 2.927 11.280 1.00 98.88 80 GLU A C 1
ATOM 644 O O . GLU A 1 80 ? -1.212 2.527 12.376 1.00 98.88 80 GLU A O 1
ATOM 649 N N . TYR A 1 81 ? -1.672 3.328 10.335 1.00 98.94 81 TYR A N 1
ATOM 650 C CA . TYR A 1 81 ? -3.123 3.278 10.492 1.00 98.94 81 TYR A CA 1
ATOM 651 C C . TYR A 1 81 ? -3.579 1.854 10.807 1.00 98.94 81 TYR A C 1
ATOM 653 O O . TYR A 1 81 ? -4.311 1.643 11.772 1.00 98.94 81 TYR A O 1
ATOM 661 N N . CYS A 1 82 ? -3.094 0.856 10.063 1.00 98.88 82 CYS A N 1
ATOM 662 C CA . CYS A 1 82 ? -3.494 -0.535 10.254 1.00 98.88 82 CYS A CA 1
ATOM 663 C C . CYS A 1 82 ? -2.919 -1.157 11.532 1.00 98.88 82 CYS A C 1
ATOM 665 O O . CYS A 1 82 ? -3.633 -1.868 12.238 1.00 98.88 82 CYS A O 1
ATOM 667 N N . ASN A 1 83 ? -1.647 -0.918 11.849 1.00 98.88 83 ASN A N 1
ATOM 668 C CA . ASN A 1 83 ? -0.914 -1.725 12.831 1.00 98.88 83 ASN A CA 1
ATOM 669 C C . ASN A 1 83 ? -0.434 -0.933 14.054 1.00 98.88 83 ASN A C 1
ATOM 671 O O . ASN A 1 83 ? -0.097 -1.530 15.076 1.00 98.88 83 ASN A O 1
ATOM 675 N N . GLY A 1 84 ? -0.440 0.398 13.988 1.00 98.50 84 GLY A N 1
ATOM 676 C CA . GLY A 1 84 ? 0.059 1.271 15.042 1.00 98.50 84 GLY A CA 1
ATOM 677 C C . GLY A 1 84 ? -0.715 1.136 16.353 1.00 98.50 84 GLY A C 1
ATOM 678 O O . GLY A 1 84 ? -1.952 1.093 16.383 1.00 98.50 84 GLY A O 1
ATOM 679 N N . THR A 1 85 ? 0.037 1.095 17.453 1.00 98.19 85 THR A N 1
ATOM 680 C CA . THR A 1 85 ? -0.474 1.020 18.832 1.00 98.19 85 THR A CA 1
ATOM 681 C C . THR A 1 85 ? -0.179 2.275 19.650 1.00 98.19 85 THR A C 1
ATOM 683 O O . THR A 1 85 ? -0.796 2.469 20.695 1.00 98.19 85 THR A O 1
ATOM 686 N N . GLY A 1 86 ? 0.717 3.144 19.178 1.00 97.50 86 GLY A N 1
ATOM 687 C CA . GLY A 1 86 ? 1.092 4.382 19.859 1.00 97.50 86 GLY A CA 1
ATOM 688 C C . GLY A 1 86 ? -0.015 5.440 19.893 1.00 97.50 86 GLY A C 1
ATOM 689 O O . GLY A 1 86 ? -1.069 5.297 19.267 1.00 97.50 86 GLY A O 1
ATOM 690 N N . ASP A 1 87 ? 0.251 6.518 20.630 1.00 98.25 87 ASP A N 1
ATOM 691 C CA . ASP A 1 87 ? -0.543 7.752 20.630 1.00 98.25 87 ASP A CA 1
ATOM 692 C C . ASP A 1 87 ? -0.061 8.673 19.497 1.00 98.25 87 ASP A C 1
ATOM 694 O O . ASP A 1 87 ? 0.622 9.675 19.703 1.00 98.25 87 ASP A O 1
ATOM 698 N N . THR A 1 88 ? -0.330 8.251 18.265 1.00 98.56 88 THR A N 1
ATOM 699 C CA . THR A 1 88 ? 0.121 8.915 17.038 1.00 98.56 88 THR A CA 1
ATOM 700 C C . THR A 1 88 ? -1.057 9.177 16.112 1.00 98.56 88 THR A C 1
ATOM 702 O O . THR A 1 88 ? -2.129 8.587 16.263 1.00 98.56 88 THR A O 1
ATOM 705 N N . TYR A 1 89 ? -0.886 10.099 15.160 1.00 98.75 89 TYR A N 1
ATOM 706 C CA . TYR A 1 89 ? -1.993 10.591 14.340 1.00 98.75 89 TYR A CA 1
ATOM 707 C C . TYR A 1 89 ? -2.754 9.462 13.630 1.00 98.75 89 TYR A C 1
ATOM 709 O O . TYR A 1 89 ? -3.972 9.389 13.776 1.00 98.75 89 TYR A O 1
ATOM 717 N N . TRP A 1 90 ? -2.067 8.559 12.922 1.00 98.81 90 TRP A N 1
ATOM 718 C CA . TRP A 1 90 ? -2.730 7.527 12.117 1.00 98.81 90 TRP A CA 1
ATOM 719 C C . TRP A 1 90 ? -3.359 6.423 12.967 1.00 98.81 90 TRP A C 1
ATOM 721 O O . TRP A 1 90 ? -4.496 6.028 12.707 1.00 98.81 90 TRP A O 1
ATOM 731 N N . ALA A 1 91 ? -2.683 5.989 14.034 1.00 98.69 91 ALA A N 1
ATOM 732 C CA . ALA A 1 91 ? -3.255 5.040 14.988 1.00 98.69 91 ALA A CA 1
ATOM 733 C C . ALA A 1 91 ? -4.508 5.619 15.670 1.00 98.69 91 ALA A C 1
ATOM 735 O O . ALA A 1 91 ? -5.537 4.952 15.767 1.00 98.69 91 ALA A O 1
ATOM 736 N N . ASN A 1 92 ? -4.464 6.888 16.086 1.00 98.81 92 ASN A N 1
ATOM 737 C CA . ASN A 1 92 ? -5.614 7.573 16.678 1.00 98.81 92 ASN A CA 1
ATOM 738 C C . ASN A 1 92 ? -6.728 7.850 15.675 1.00 98.81 92 ASN A C 1
ATOM 740 O O . ASN A 1 92 ? -7.894 7.891 16.064 1.00 98.81 92 ASN A O 1
ATOM 744 N N . LEU A 1 93 ? -6.397 8.044 14.399 1.00 98.75 93 LEU A N 1
ATOM 745 C CA . LEU A 1 93 ? -7.394 8.198 13.350 1.00 98.75 93 LEU A CA 1
ATOM 746 C C . LEU A 1 93 ? -8.203 6.906 13.186 1.00 98.75 93 LEU A C 1
ATOM 748 O O . LEU A 1 93 ? -9.430 6.973 13.183 1.00 98.75 93 LEU A O 1
ATOM 752 N N . ARG A 1 94 ? -7.536 5.742 13.167 1.00 98.75 94 ARG A N 1
ATOM 753 C CA . ARG A 1 94 ? -8.196 4.424 13.174 1.00 98.75 94 ARG A CA 1
ATOM 754 C C . ARG A 1 94 ? -9.144 4.284 14.375 1.00 98.75 94 ARG A C 1
ATOM 756 O O . ARG A 1 94 ? -10.321 3.969 14.200 1.00 98.75 94 ARG A O 1
ATOM 763 N N . ARG A 1 95 ? -8.667 4.602 15.587 1.00 98.69 95 ARG A N 1
ATOM 764 C CA . ARG A 1 95 ? -9.492 4.588 16.816 1.00 98.69 95 ARG A CA 1
ATOM 765 C C . ARG A 1 95 ? -10.702 5.513 16.707 1.00 98.69 95 ARG A C 1
ATOM 767 O O . ARG A 1 95 ? -11.821 5.114 17.012 1.00 98.69 95 ARG A O 1
ATOM 774 N N . ARG A 1 96 ? -10.494 6.742 16.218 1.00 98.50 96 ARG A N 1
ATOM 775 C CA . ARG A 1 96 ? -11.555 7.742 16.011 1.00 98.50 96 ARG A CA 1
ATOM 776 C C . ARG A 1 96 ? -12.638 7.244 15.057 1.00 98.50 96 ARG A C 1
ATOM 778 O O . ARG A 1 96 ? -13.799 7.596 15.243 1.00 98.50 96 ARG A O 1
ATOM 785 N N . TYR A 1 97 ? -12.275 6.440 14.064 1.00 98.38 97 TYR A N 1
ATOM 786 C CA . TYR A 1 97 ? -13.219 5.833 13.128 1.00 98.38 97 TYR A CA 1
ATOM 787 C C . TYR A 1 97 ? -13.889 4.558 13.658 1.00 98.38 97 TYR A C 1
ATOM 789 O O . TYR A 1 97 ? -14.654 3.934 12.936 1.00 98.38 97 TYR A O 1
ATOM 797 N N . GLY A 1 98 ? -13.695 4.221 14.938 1.00 98.00 98 GLY A N 1
ATOM 798 C CA . GLY A 1 98 ? -14.406 3.138 15.621 1.00 98.00 98 GLY A CA 1
ATOM 799 C C . GLY A 1 98 ? -13.610 1.840 15.741 1.00 98.00 98 GLY A C 1
ATOM 800 O O . GLY A 1 98 ? -14.140 0.843 16.229 1.00 98.00 98 GLY A O 1
ATOM 801 N N . HIS A 1 99 ? -12.337 1.843 15.344 1.00 98.00 99 HIS A N 1
ATOM 802 C CA . HIS A 1 99 ? -11.503 0.648 15.297 1.00 98.00 99 HIS A CA 1
ATOM 803 C C . HIS A 1 99 ? -10.341 0.760 16.294 1.00 98.00 99 HIS A C 1
ATOM 805 O O . HIS A 1 99 ? -9.209 1.109 15.954 1.00 98.00 99 HIS A O 1
ATOM 811 N N . GLU A 1 100 ? -10.650 0.491 17.564 1.00 97.88 100 GLU A N 1
ATOM 812 C CA . GLU A 1 100 ? -9.726 0.695 18.688 1.00 97.88 100 GLU A CA 1
ATOM 813 C C . GLU A 1 100 ? -8.430 -0.130 18.541 1.00 97.88 100 GLU A C 1
ATOM 815 O O . GLU A 1 100 ? -7.309 0.395 18.516 1.00 97.88 100 GLU A O 1
ATOM 820 N N . GLU A 1 101 ? -8.594 -1.440 18.366 1.00 98.38 101 GLU A N 1
ATOM 821 C CA . GLU A 1 101 ? -7.493 -2.393 18.243 1.00 98.38 101 GLU A CA 1
ATOM 822 C C . GLU A 1 101 ? -6.814 -2.318 16.866 1.00 98.38 101 GLU A C 1
ATOM 824 O O . GLU A 1 101 ? -7.500 -2.156 15.850 1.00 98.38 101 GLU A O 1
ATOM 829 N N . PRO A 1 102 ? -5.481 -2.503 16.786 1.00 98.50 102 PRO A N 1
ATOM 830 C CA . PRO A 1 102 ? -4.796 -2.607 15.505 1.00 98.50 102 PRO A CA 1
ATOM 831 C C . PRO A 1 102 ? -5.313 -3.805 14.704 1.00 98.50 102 PRO A C 1
ATOM 833 O O . PRO A 1 102 ? -5.627 -4.872 15.240 1.00 98.50 102 PRO A O 1
ATOM 836 N N . TYR A 1 103 ? -5.348 -3.645 13.388 1.00 98.69 103 TYR A N 1
ATOM 837 C CA . TYR A 1 103 ? -5.722 -4.693 12.449 1.00 98.69 103 TYR A CA 1
ATOM 838 C C . TYR A 1 103 ? -4.679 -5.796 12.346 1.00 98.69 103 TYR A C 1
ATOM 840 O O . TYR A 1 103 ? -5.063 -6.943 12.125 1.00 98.69 103 TYR A O 1
ATOM 848 N N . ARG A 1 104 ? -3.400 -5.464 12.579 1.00 98.50 104 ARG A N 1
ATOM 849 C CA . ARG A 1 104 ? -2.258 -6.391 12.498 1.00 98.50 104 ARG A CA 1
ATOM 850 C C . ARG A 1 104 ? -2.147 -7.035 11.112 1.00 98.50 104 ARG A C 1
ATOM 852 O O . ARG A 1 104 ? -1.966 -8.243 10.988 1.00 98.50 104 ARG A O 1
ATOM 859 N N . VAL A 1 105 ? -2.273 -6.219 10.067 1.00 98.75 105 VAL A N 1
ATOM 860 C CA . VAL A 1 105 ? -2.102 -6.652 8.677 1.00 98.75 105 VAL A CA 1
ATOM 861 C C . VAL A 1 105 ? -0.668 -7.113 8.480 1.00 98.75 105 VAL A C 1
ATOM 863 O O . VAL A 1 105 ? 0.273 -6.330 8.634 1.00 98.75 105 VAL A O 1
ATOM 866 N N . LYS A 1 106 ? -0.515 -8.388 8.129 1.00 98.69 106 LYS A N 1
ATOM 867 C CA . LYS A 1 106 ? 0.792 -9.022 8.002 1.00 98.69 106 LYS A CA 1
ATOM 868 C C . LYS A 1 106 ? 1.405 -8.842 6.618 1.00 98.69 106 LYS A C 1
ATOM 870 O O . LYS A 1 106 ? 2.586 -8.536 6.538 1.00 98.69 106 LYS A O 1
ATOM 875 N N . TYR A 1 107 ? 0.648 -9.052 5.543 1.00 98.88 107 TYR A N 1
ATOM 876 C CA . TYR A 1 107 ? 1.203 -9.109 4.187 1.00 98.88 107 TYR A CA 1
ATOM 877 C C . TYR A 1 107 ? 0.988 -7.799 3.437 1.00 98.88 107 TYR A C 1
ATOM 879 O O . TYR A 1 107 ? -0.141 -7.308 3.365 1.00 98.88 107 TYR A O 1
ATOM 887 N N . TRP A 1 108 ? 2.061 -7.271 2.849 1.00 98.88 108 TRP A N 1
ATOM 888 C CA . TRP A 1 108 ? 2.021 -6.028 2.094 1.00 98.88 108 TRP A CA 1
ATOM 889 C C . TRP A 1 108 ? 2.748 -6.136 0.756 1.00 98.88 108 TRP A C 1
ATOM 891 O O . TRP A 1 108 ? 3.874 -6.617 0.694 1.00 98.88 108 TRP A O 1
ATOM 901 N N . GLY A 1 109 ? 2.125 -5.666 -0.320 1.00 98.69 109 GLY A N 1
ATOM 902 C CA . GLY A 1 109 ? 2.694 -5.699 -1.668 1.00 98.69 109 GLY A CA 1
ATOM 903 C C . GLY A 1 109 ? 3.228 -4.344 -2.087 1.00 98.69 109 GLY A C 1
ATOM 904 O O . GLY A 1 109 ? 2.509 -3.347 -2.013 1.00 98.69 109 GLY A O 1
ATOM 905 N N . LEU A 1 110 ? 4.467 -4.324 -2.568 1.00 98.62 110 LEU A N 1
ATOM 906 C CA . LEU A 1 110 ? 5.159 -3.137 -3.057 1.00 98.62 110 LEU A CA 1
ATOM 907 C C . LEU A 1 110 ? 4.732 -2.838 -4.502 1.00 98.62 110 LEU A C 1
ATOM 909 O O . LEU A 1 110 ? 5.460 -3.123 -5.458 1.00 98.62 110 LEU A O 1
ATOM 913 N N . GLY A 1 111 ? 3.531 -2.272 -4.650 1.00 98.06 111 GLY A N 1
ATOM 914 C CA . GLY A 1 111 ? 2.928 -1.933 -5.938 1.00 98.06 111 GLY A CA 1
ATOM 915 C C . GLY A 1 111 ? 2.182 -3.093 -6.605 1.00 98.06 111 GLY A C 1
ATOM 916 O O . GLY A 1 111 ? 1.797 -4.082 -5.975 1.00 98.06 111 GLY A O 1
ATOM 917 N N . ASN A 1 112 ? 1.949 -2.948 -7.910 1.00 98.31 112 ASN A N 1
ATOM 918 C CA . ASN A 1 112 ? 1.367 -3.976 -8.771 1.00 98.31 112 ASN A CA 1
ATOM 919 C C . ASN A 1 112 ? 2.013 -3.889 -10.157 1.00 98.31 112 ASN A C 1
ATOM 921 O O . ASN A 1 112 ? 2.004 -2.805 -10.727 1.00 98.31 112 ASN A O 1
ATOM 925 N N . GLU A 1 113 ? 2.530 -5.000 -10.692 1.00 97.38 113 GLU A N 1
ATOM 926 C CA . GLU A 1 113 ? 2.974 -5.157 -12.095 1.00 97.38 113 GLU A CA 1
ATOM 927 C C . GLU A 1 113 ? 3.699 -3.932 -12.685 1.00 97.38 113 GLU A C 1
ATOM 929 O O . GLU A 1 113 ? 3.419 -3.484 -13.797 1.00 97.38 113 GLU A O 1
ATOM 934 N N . MET A 1 114 ? 4.636 -3.362 -11.922 1.00 98.06 114 MET A N 1
ATOM 935 C CA . MET A 1 114 ? 5.269 -2.080 -12.256 1.00 98.06 114 MET A CA 1
ATOM 936 C C . MET A 1 114 ? 6.132 -2.133 -13.532 1.00 98.06 114 MET A C 1
ATOM 938 O O . MET A 1 114 ? 6.583 -1.093 -13.998 1.00 98.06 114 MET A O 1
ATOM 942 N N . TYR A 1 115 ? 6.335 -3.317 -14.113 1.00 97.12 115 TYR A N 1
ATOM 943 C CA . TYR A 1 115 ? 7.005 -3.539 -15.396 1.00 97.12 115 TYR A CA 1
ATOM 944 C C . TYR A 1 115 ? 6.121 -3.218 -16.615 1.00 97.12 115 TYR A C 1
ATOM 946 O O . TYR A 1 115 ? 6.623 -2.953 -17.709 1.00 97.12 115 TYR A O 1
ATOM 954 N N . GLY A 1 116 ? 4.794 -3.283 -16.467 1.00 96.88 116 GLY A N 1
ATOM 955 C CA . GLY A 1 116 ? 3.860 -3.234 -17.587 1.00 96.88 116 GLY A CA 1
ATOM 956 C C . GLY A 1 116 ? 3.598 -1.811 -18.073 1.00 96.88 116 GLY A C 1
ATOM 957 O O . GLY A 1 116 ? 3.155 -0.965 -17.309 1.00 96.88 116 GLY A O 1
ATOM 958 N N . ARG A 1 117 ? 3.755 -1.537 -19.376 1.00 96.38 117 ARG A N 1
ATOM 959 C CA . ARG A 1 117 ? 3.506 -0.195 -19.964 1.00 96.38 117 ARG A CA 1
ATOM 960 C C . ARG A 1 117 ? 2.076 0.342 -19.790 1.00 96.38 117 ARG A C 1
ATOM 962 O O . ARG A 1 117 ? 1.833 1.517 -20.034 1.00 96.38 117 ARG A O 1
ATOM 969 N N . TRP A 1 118 ? 1.124 -0.535 -19.479 1.00 96.62 118 TRP A N 1
ATOM 970 C CA . TRP A 1 118 ? -0.271 -0.182 -19.198 1.00 96.62 118 TRP A CA 1
ATOM 971 C C . TRP A 1 118 ? -0.459 0.369 -17.784 1.00 96.62 118 TRP A C 1
ATOM 973 O O . TRP A 1 118 ? -1.504 0.944 -17.492 1.00 96.62 118 TRP A O 1
ATOM 983 N N . GLN A 1 119 ? 0.523 0.160 -16.908 1.00 97.88 119 GLN A N 1
ATOM 984 C CA . GLN A 1 119 ? 0.411 0.451 -15.496 1.00 97.88 119 GLN A CA 1
ATOM 985 C C . GLN A 1 119 ? 0.734 1.914 -15.199 1.00 97.88 119 GLN A C 1
ATOM 987 O O . GLN A 1 119 ? 1.692 2.487 -15.730 1.00 97.88 119 GLN A O 1
ATOM 992 N N . ILE A 1 120 ? -0.052 2.526 -14.311 1.00 98.00 120 ILE A N 1
ATOM 993 C CA . ILE A 1 120 ? 0.221 3.885 -13.839 1.00 98.00 120 ILE A CA 1
ATOM 994 C C . ILE A 1 120 ? 1.560 3.874 -13.099 1.00 98.00 120 ILE A C 1
ATOM 996 O O . ILE A 1 120 ? 1.745 3.136 -12.132 1.00 98.00 120 ILE A O 1
ATOM 1000 N N . GLY A 1 121 ? 2.490 4.705 -13.567 1.00 97.44 121 GLY A N 1
ATOM 1001 C CA . GLY A 1 121 ? 3.831 4.792 -12.999 1.00 97.44 121 GLY A CA 1
ATOM 1002 C C . GLY A 1 121 ? 4.725 3.596 -13.322 1.00 97.44 121 GLY A C 1
ATOM 1003 O O . GLY A 1 121 ? 5.577 3.286 -12.502 1.00 97.44 121 GLY A O 1
ATOM 1004 N N . ALA A 1 122 ? 4.545 2.937 -14.474 1.00 97.75 122 ALA A N 1
ATOM 1005 C CA . ALA A 1 122 ? 5.444 1.883 -14.949 1.00 97.75 122 ALA A CA 1
ATOM 1006 C C . ALA A 1 122 ? 6.929 2.304 -14.910 1.00 97.75 122 ALA A C 1
ATOM 1008 O O . ALA A 1 122 ? 7.274 3.454 -15.197 1.00 97.75 122 ALA A O 1
ATOM 1009 N N . LEU A 1 123 ? 7.807 1.361 -14.574 1.00 98.19 123 LEU A N 1
ATOM 1010 C CA . LEU A 1 123 ? 9.232 1.569 -14.324 1.00 98.19 123 LEU A CA 1
ATOM 1011 C C . LEU A 1 123 ? 10.081 0.559 -15.098 1.00 98.19 123 LEU A C 1
ATOM 1013 O O . LEU A 1 123 ? 9.607 -0.484 -15.543 1.00 98.19 123 LEU A O 1
ATOM 1017 N N . ARG A 1 124 ? 11.374 0.866 -15.217 1.00 98.06 124 ARG A N 1
ATOM 1018 C CA . ARG A 1 124 ? 12.401 -0.135 -15.528 1.00 98.06 124 ARG A CA 1
ATOM 1019 C C . ARG A 1 124 ? 12.725 -0.933 -14.263 1.00 98.06 124 ARG A C 1
ATOM 1021 O O . ARG A 1 124 ? 12.448 -0.467 -13.158 1.00 98.06 124 ARG A O 1
ATOM 1028 N N . ALA A 1 125 ? 13.327 -2.107 -14.417 1.00 98.12 125 ALA A N 1
ATOM 1029 C CA . ALA A 1 125 ? 13.590 -3.008 -13.296 1.00 98.12 125 ALA A CA 1
ATOM 1030 C C . ALA A 1 125 ? 14.474 -2.366 -12.214 1.00 98.12 125 ALA A C 1
ATOM 1032 O O . ALA A 1 125 ? 14.141 -2.425 -11.033 1.00 98.12 125 ALA A O 1
ATOM 1033 N N . GLU A 1 126 ? 15.536 -1.667 -12.617 1.00 98.31 126 GLU A N 1
ATOM 1034 C CA . GLU A 1 126 ? 16.466 -0.988 -11.707 1.00 98.31 126 GLU A CA 1
ATOM 1035 C C . GLU A 1 126 ? 15.791 0.174 -10.964 1.00 98.31 126 GLU A C 1
ATOM 1037 O O . GLU A 1 126 ? 16.065 0.436 -9.792 1.00 98.31 126 GLU A O 1
ATOM 1042 N N . ASP A 1 127 ? 14.894 0.892 -11.642 1.00 98.50 127 ASP A N 1
ATOM 1043 C CA . ASP A 1 127 ? 14.165 2.014 -11.048 1.00 98.50 127 ASP A CA 1
ATOM 1044 C C . ASP A 1 127 ? 13.100 1.517 -10.066 1.00 98.50 127 ASP A C 1
ATOM 1046 O O . ASP A 1 127 ? 12.911 2.108 -8.999 1.00 98.50 127 ASP A O 1
ATOM 1050 N N . TYR A 1 128 ? 12.437 0.403 -10.391 1.00 98.69 128 TYR A N 1
ATOM 1051 C CA . TYR A 1 128 ? 11.528 -0.263 -9.469 1.00 98.69 128 TYR A CA 1
ATOM 1052 C C . TYR A 1 128 ? 12.259 -0.781 -8.237 1.00 98.69 128 TYR A C 1
ATOM 1054 O O . TYR A 1 128 ? 11.814 -0.480 -7.134 1.00 98.69 128 TYR A O 1
ATOM 1062 N N . ALA A 1 129 ? 13.382 -1.485 -8.397 1.00 98.62 129 ALA A N 1
ATOM 1063 C CA . ALA A 1 129 ? 14.153 -2.006 -7.274 1.00 98.62 129 ALA A CA 1
ATOM 1064 C C . ALA A 1 129 ? 14.567 -0.884 -6.308 1.00 98.62 129 ALA A C 1
ATOM 1066 O O . ALA A 1 129 ? 14.238 -0.937 -5.122 1.00 98.62 129 ALA A O 1
ATOM 1067 N N . LYS A 1 130 ? 15.164 0.202 -6.819 1.00 98.62 130 LYS A N 1
ATOM 1068 C CA . LYS A 1 130 ? 15.530 1.378 -6.006 1.00 98.62 130 LYS A CA 1
ATOM 1069 C C . LYS A 1 130 ? 14.332 1.986 -5.281 1.00 98.62 130 LYS A C 1
ATOM 1071 O O . LYS A 1 130 ? 14.421 2.281 -4.091 1.00 98.62 130 LYS A O 1
ATOM 1076 N N . LYS A 1 131 ? 13.205 2.170 -5.979 1.00 98.62 131 LYS A N 1
ATOM 1077 C CA . LYS A 1 131 ? 11.984 2.726 -5.377 1.00 98.62 131 LYS A CA 1
ATOM 1078 C C . LYS A 1 131 ? 11.421 1.790 -4.303 1.00 98.62 131 LYS A C 1
ATOM 1080 O O . LYS A 1 131 ? 11.074 2.246 -3.217 1.00 98.62 131 LYS A O 1
ATOM 1085 N N . ALA A 1 132 ? 11.347 0.494 -4.588 1.00 98.75 132 ALA A N 1
ATOM 1086 C CA . ALA A 1 132 ? 10.803 -0.522 -3.696 1.00 98.75 132 ALA A CA 1
ATOM 1087 C C . ALA A 1 132 ? 11.637 -0.684 -2.421 1.00 98.75 132 ALA A C 1
ATOM 1089 O O . ALA A 1 132 ? 11.053 -0.838 -1.354 1.00 98.75 132 ALA A O 1
ATOM 1090 N N . ILE A 1 133 ? 12.967 -0.567 -2.497 1.00 98.81 133 ILE A N 1
ATOM 1091 C CA . ILE A 1 133 ? 13.849 -0.600 -1.319 1.00 98.81 133 ILE A CA 1
ATOM 1092 C C . ILE A 1 133 ? 13.490 0.515 -0.329 1.00 98.81 133 ILE A C 1
ATOM 1094 O O . ILE A 1 133 ? 13.390 0.265 0.872 1.00 98.81 133 ILE A O 1
ATOM 1098 N N . GLU A 1 134 ? 13.275 1.743 -0.803 1.00 98.75 134 GLU A N 1
ATOM 1099 C CA . GLU A 1 134 ? 12.962 2.863 0.094 1.00 98.75 134 GLU A CA 1
ATOM 1100 C C . GLU A 1 134 ? 11.542 2.760 0.669 1.00 98.75 134 GLU A C 1
ATOM 1102 O O . GLU A 1 134 ? 11.352 2.983 1.866 1.00 98.75 134 GLU A O 1
ATOM 1107 N N . PHE A 1 135 ? 10.566 2.300 -0.124 1.00 98.88 135 PHE A N 1
ATOM 1108 C CA . PHE A 1 135 ? 9.239 1.942 0.395 1.00 98.88 135 PHE A CA 1
ATOM 1109 C C . PHE A 1 135 ? 9.333 0.836 1.462 1.00 98.88 135 PHE A C 1
ATOM 1111 O O . PHE A 1 135 ? 8.740 0.952 2.534 1.00 98.88 135 PHE A O 1
ATOM 1118 N N . ALA A 1 136 ? 10.125 -0.209 1.213 1.00 98.88 136 ALA A N 1
ATOM 1119 C CA . ALA A 1 136 ? 10.310 -1.313 2.146 1.00 98.88 136 ALA A CA 1
ATOM 1120 C C . ALA A 1 136 ? 10.897 -0.845 3.483 1.00 98.88 136 ALA A C 1
ATOM 1122 O O . ALA A 1 136 ? 10.400 -1.237 4.541 1.00 98.88 136 ALA A O 1
ATOM 1123 N N . LYS A 1 137 ? 11.907 0.036 3.449 1.00 98.75 137 LYS A N 1
ATOM 1124 C CA . LYS A 1 137 ? 12.514 0.619 4.654 1.00 98.75 137 LYS A CA 1
ATOM 1125 C C . LYS A 1 137 ? 11.490 1.373 5.491 1.00 98.75 137 LYS A C 1
ATOM 1127 O O . LYS A 1 137 ? 11.341 1.052 6.666 1.00 98.75 137 LYS A O 1
ATOM 1132 N N . VAL A 1 138 ? 10.762 2.330 4.909 1.00 98.56 138 VAL A N 1
ATOM 1133 C CA . VAL A 1 138 ? 9.806 3.141 5.688 1.00 98.56 138 VAL A CA 1
ATOM 1134 C C . VAL A 1 138 ? 8.674 2.291 6.269 1.00 98.56 138 VAL A C 1
ATOM 1136 O O . VAL A 1 138 ? 8.271 2.497 7.415 1.00 98.56 138 VAL A O 1
ATOM 1139 N N . MET A 1 139 ? 8.211 1.279 5.529 1.00 98.88 139 MET A N 1
ATOM 1140 C CA . MET A 1 139 ? 7.162 0.371 5.992 1.00 98.88 139 MET A CA 1
ATOM 1141 C C . MET A 1 139 ? 7.661 -0.533 7.129 1.00 98.88 139 MET A C 1
ATOM 1143 O O . MET A 1 139 ? 7.019 -0.601 8.175 1.00 98.88 139 MET A O 1
ATOM 1147 N N . LYS A 1 140 ? 8.837 -1.162 6.989 1.00 98.75 140 LYS A N 1
ATOM 1148 C CA . LYS A 1 140 ? 9.432 -2.015 8.039 1.00 98.75 140 LYS A CA 1
ATOM 1149 C C . LYS A 1 140 ? 9.897 -1.223 9.262 1.00 98.75 140 LYS A C 1
ATOM 1151 O O . LYS A 1 140 ? 9.889 -1.755 10.365 1.00 98.75 140 LYS A O 1
ATOM 1156 N N . TRP A 1 141 ? 10.307 0.035 9.106 1.00 98.62 141 TRP A N 1
ATOM 1157 C CA . TRP A 1 141 ? 10.610 0.906 10.249 1.00 98.62 141 TRP A CA 1
ATOM 1158 C C . TRP A 1 141 ? 9.352 1.322 11.014 1.00 98.62 141 TRP A C 1
ATOM 1160 O O . TRP A 1 141 ? 9.437 1.577 12.212 1.00 98.62 141 TRP A O 1
ATOM 1170 N N . THR A 1 142 ? 8.198 1.355 10.345 1.00 98.81 142 THR A N 1
ATOM 1171 C CA . THR A 1 142 ? 6.899 1.607 10.986 1.00 98.81 142 THR A CA 1
ATOM 1172 C C . THR A 1 142 ? 6.398 0.380 11.732 1.00 98.81 142 THR A C 1
ATOM 1174 O O . THR A 1 142 ? 5.962 0.488 12.876 1.00 98.81 142 THR A O 1
ATOM 1177 N N . ASP A 1 143 ? 6.487 -0.792 11.106 1.00 98.75 143 ASP A N 1
ATOM 1178 C CA . ASP A 1 143 ? 6.179 -2.067 11.742 1.00 98.75 143 ASP A CA 1
ATOM 1179 C C . ASP A 1 143 ? 7.149 -3.152 11.241 1.00 98.75 143 ASP A C 1
ATOM 1181 O O . ASP A 1 143 ? 7.001 -3.648 10.121 1.00 98.75 143 ASP A O 1
ATOM 1185 N N . PRO A 1 144 ? 8.136 -3.567 12.056 1.00 98.38 144 PRO A N 1
ATOM 1186 C CA . PRO A 1 144 ? 9.127 -4.555 11.637 1.00 98.38 144 PRO A CA 1
ATOM 1187 C C . PRO A 1 144 ? 8.554 -5.973 11.496 1.00 98.38 144 PRO A C 1
ATOM 1189 O O . PRO A 1 144 ? 9.249 -6.851 10.984 1.00 98.38 144 PRO A O 1
ATOM 1192 N N . SER A 1 145 ? 7.316 -6.220 11.946 1.00 98.44 145 SER A N 1
ATOM 1193 C CA . SER A 1 145 ? 6.678 -7.543 11.915 1.00 98.44 145 SER A CA 1
ATOM 1194 C C . SER A 1 145 ? 5.951 -7.866 10.605 1.00 98.44 145 SER A C 1
ATOM 1196 O O . SER A 1 145 ? 5.623 -9.033 10.366 1.00 98.44 145 SER A O 1
ATOM 1198 N N . ILE A 1 146 ? 5.713 -6.867 9.747 1.00 98.88 146 ILE A N 1
ATOM 1199 C CA . ILE A 1 146 ? 5.065 -7.077 8.447 1.00 98.88 146 ILE A CA 1
ATOM 1200 C C . ILE A 1 146 ? 5.941 -7.930 7.531 1.00 98.88 146 ILE A C 1
ATOM 1202 O O . ILE A 1 146 ? 7.157 -7.992 7.699 1.00 98.88 146 ILE A O 1
ATOM 1206 N N . GLN A 1 147 ? 5.336 -8.539 6.520 1.00 98.88 147 GLN A N 1
ATOM 1207 C CA . GLN A 1 147 ? 6.025 -9.216 5.432 1.00 98.88 147 GLN A CA 1
ATOM 1208 C C . GLN A 1 147 ? 5.767 -8.497 4.113 1.00 98.88 147 GLN A C 1
ATOM 1210 O O . GLN A 1 147 ? 4.614 -8.207 3.786 1.00 98.88 147 GLN A O 1
ATOM 1215 N N . LEU A 1 148 ? 6.834 -8.217 3.368 1.00 98.88 148 LEU A N 1
ATOM 1216 C CA . LEU A 1 148 ? 6.762 -7.471 2.114 1.00 98.88 148 LEU A CA 1
ATOM 1217 C C . LEU A 1 148 ? 6.870 -8.398 0.906 1.00 98.88 148 LEU A C 1
ATOM 1219 O O . LEU A 1 148 ? 7.656 -9.341 0.922 1.00 98.88 148 LEU A O 1
ATOM 1223 N N . VAL A 1 149 ? 6.099 -8.094 -0.135 1.00 98.69 149 VAL A N 1
ATOM 1224 C CA . VAL A 1 149 ? 6.050 -8.827 -1.403 1.00 98.69 149 VAL A CA 1
ATOM 1225 C C . VAL A 1 149 ? 6.457 -7.889 -2.540 1.00 98.69 149 VAL A C 1
ATOM 1227 O O . VAL A 1 149 ? 5.800 -6.866 -2.763 1.00 98.69 149 VAL A O 1
ATOM 1230 N N . GLY A 1 150 ? 7.528 -8.224 -3.255 1.00 97.69 150 GLY A N 1
ATOM 1231 C CA . GLY A 1 150 ? 7.961 -7.526 -4.465 1.00 97.69 150 GLY A CA 1
ATOM 1232 C C . GLY A 1 150 ? 7.096 -7.860 -5.689 1.00 97.69 150 GLY A C 1
ATOM 1233 O O . GLY A 1 150 ? 6.430 -8.891 -5.757 1.00 97.69 150 GLY A O 1
ATOM 1234 N N . CYS A 1 151 ? 7.099 -6.982 -6.692 1.00 96.25 151 CYS A N 1
ATOM 1235 C CA . CYS A 1 151 ? 6.467 -7.243 -7.983 1.00 96.25 151 CYS A CA 1
ATOM 1236 C C . CYS A 1 151 ? 7.408 -8.064 -8.871 1.00 96.25 151 CYS A C 1
ATOM 1238 O O . CYS A 1 151 ? 8.376 -7.521 -9.399 1.00 96.25 151 CYS A O 1
ATOM 1240 N N . GLY A 1 152 ? 7.088 -9.339 -9.081 1.00 94.56 152 GLY A N 1
ATOM 1241 C CA . GLY A 1 152 ? 7.661 -10.153 -10.158 1.00 94.56 152 GLY A CA 1
ATOM 1242 C C . GLY A 1 152 ? 6.860 -10.042 -11.460 1.00 94.56 152 GLY A C 1
ATOM 1243 O O . GLY A 1 152 ? 5.733 -9.544 -11.460 1.00 94.56 152 GLY A O 1
ATOM 1244 N N . GLU A 1 153 ? 7.439 -10.521 -12.557 1.00 95.44 153 GLU A N 1
ATOM 1245 C CA . GLU A 1 153 ? 6.810 -10.619 -13.875 1.00 95.44 153 GLU A CA 1
ATOM 1246 C C . GLU A 1 153 ? 6.388 -12.061 -14.184 1.00 95.44 153 GLU A C 1
ATOM 1248 O O . GLU A 1 153 ? 5.199 -12.374 -14.161 1.00 95.44 153 GLU A O 1
ATOM 1253 N N . ASN A 1 154 ? 7.339 -12.952 -14.479 1.00 92.88 154 ASN A N 1
ATOM 1254 C CA . ASN A 1 154 ? 7.038 -14.338 -14.860 1.00 92.88 154 ASN A CA 1
ATOM 1255 C C . ASN A 1 154 ? 7.979 -15.382 -14.237 1.00 92.88 154 ASN A C 1
ATOM 1257 O O . ASN A 1 154 ? 7.721 -16.576 -14.359 1.00 92.88 154 ASN A O 1
ATOM 1261 N N . GLY A 1 155 ? 9.012 -14.948 -13.517 1.00 89.81 155 GLY A N 1
ATOM 1262 C CA . GLY A 1 155 ? 9.974 -15.779 -12.796 1.00 89.81 155 GLY A CA 1
ATOM 1263 C C . GLY A 1 155 ? 11.273 -16.060 -13.554 1.00 89.81 155 GLY A C 1
ATOM 1264 O O . GLY A 1 155 ? 12.159 -16.708 -12.999 1.00 89.81 155 GLY A O 1
ATOM 1265 N N . TRP A 1 156 ? 11.414 -15.606 -14.800 1.00 92.69 156 TRP A N 1
ATOM 1266 C CA . TRP A 1 156 ? 12.615 -15.837 -15.617 1.00 92.69 156 TRP A CA 1
ATOM 1267 C C . TRP A 1 156 ? 12.988 -14.653 -16.515 1.00 92.69 156 TRP A C 1
ATOM 1269 O O . TRP A 1 156 ? 13.875 -14.790 -17.364 1.00 92.69 156 TRP A O 1
ATOM 1279 N N . SER A 1 157 ? 12.329 -13.502 -16.373 1.00 96.25 157 SER A N 1
ATOM 1280 C CA . SER A 1 157 ? 12.650 -12.326 -17.174 1.00 96.25 157 SER A CA 1
ATOM 1281 C C . SER A 1 157 ? 13.859 -11.561 -16.630 1.00 96.25 157 SER A C 1
ATOM 1283 O O . SER A 1 157 ? 14.335 -11.780 -15.513 1.00 96.25 157 SER A O 1
ATOM 1285 N N . GLU A 1 158 ? 14.371 -10.626 -17.434 1.00 96.31 158 GLU A N 1
ATOM 1286 C CA . GLU A 1 158 ? 15.404 -9.693 -16.976 1.00 96.31 158 GLU A CA 1
ATOM 1287 C C . GLU A 1 158 ? 14.911 -8.832 -15.805 1.00 96.31 158 GLU A C 1
ATOM 1289 O O . GLU A 1 158 ? 15.688 -8.557 -14.891 1.00 96.31 158 GLU A O 1
ATOM 1294 N N . TRP A 1 159 ? 13.619 -8.478 -15.795 1.00 97.75 159 TRP A N 1
ATOM 1295 C CA . TRP A 1 159 ? 12.992 -7.802 -14.664 1.00 97.75 159 TRP A CA 1
ATOM 1296 C C . TRP A 1 159 ? 13.139 -8.622 -13.386 1.00 97.75 159 TRP A C 1
ATOM 1298 O O . TRP A 1 159 ? 13.671 -8.119 -12.399 1.00 97.75 159 TRP A O 1
ATOM 1308 N N . ASP A 1 160 ? 12.735 -9.894 -13.422 1.00 97.50 160 ASP A N 1
ATOM 1309 C CA . ASP A 1 160 ? 12.792 -10.770 -12.250 1.00 97.50 160 ASP A CA 1
ATOM 1310 C C . ASP A 1 160 ? 14.224 -10.927 -11.734 1.00 97.50 160 ASP A C 1
ATOM 1312 O O . ASP A 1 160 ? 14.456 -10.859 -10.528 1.00 97.50 160 ASP A O 1
ATOM 1316 N N . ARG A 1 161 ? 15.203 -11.066 -12.638 1.00 97.75 161 ARG A N 1
ATOM 1317 C CA . ARG A 1 161 ? 16.622 -11.156 -12.268 1.00 97.75 161 ARG A CA 1
ATOM 1318 C C . ARG A 1 161 ? 17.089 -9.915 -11.503 1.00 97.75 161 ARG A C 1
ATOM 1320 O O . ARG A 1 161 ? 17.637 -10.053 -10.414 1.00 97.75 161 ARG A O 1
ATOM 1327 N N . VAL A 1 162 ? 16.873 -8.722 -12.061 1.00 98.00 162 VAL A N 1
ATOM 1328 C CA . VAL A 1 162 ? 17.315 -7.454 -11.450 1.00 98.00 162 VAL A CA 1
ATOM 1329 C C . VAL A 1 162 ? 16.612 -7.219 -10.114 1.00 98.00 162 VAL A C 1
ATOM 1331 O O . VAL A 1 162 ? 17.258 -6.884 -9.123 1.00 98.00 162 VAL A O 1
ATOM 1334 N N . VAL A 1 163 ? 15.296 -7.440 -10.061 1.00 97.75 163 VAL A N 1
ATOM 1335 C CA . VAL A 1 163 ? 14.518 -7.245 -8.834 1.00 97.75 163 VAL A CA 1
ATOM 1336 C C . VAL A 1 163 ? 14.961 -8.216 -7.745 1.00 97.75 163 VAL A C 1
ATOM 1338 O O . VAL A 1 163 ? 15.179 -7.786 -6.617 1.00 97.75 163 VAL A O 1
ATOM 1341 N N . LEU A 1 164 ? 15.158 -9.500 -8.050 1.00 97.12 164 LEU A N 1
ATOM 1342 C CA . LEU A 1 164 ? 15.645 -10.465 -7.061 1.00 97.12 164 LEU A CA 1
ATOM 1343 C C . LEU A 1 164 ? 17.065 -10.138 -6.579 1.00 97.12 164 LEU A C 1
ATOM 1345 O O . LEU A 1 164 ? 17.334 -10.258 -5.385 1.00 97.12 164 LEU A O 1
ATOM 1349 N N . GLU A 1 165 ? 17.966 -9.710 -7.467 1.00 97.31 165 GLU A N 1
ATOM 1350 C CA . GLU A 1 165 ? 19.340 -9.340 -7.098 1.00 97.31 165 GLU A CA 1
ATOM 1351 C C . GLU A 1 165 ? 19.388 -8.129 -6.153 1.00 97.31 165 GLU A C 1
ATOM 1353 O O . GLU A 1 165 ? 20.149 -8.140 -5.184 1.00 97.31 165 GLU A O 1
ATOM 1358 N N . GLU A 1 166 ? 18.575 -7.099 -6.401 1.00 98.00 166 GLU A N 1
ATOM 1359 C CA . GLU A 1 166 ? 18.644 -5.839 -5.650 1.00 98.00 166 GLU A CA 1
ATOM 1360 C C . GLU A 1 166 ? 17.679 -5.771 -4.453 1.00 98.00 166 GLU A C 1
ATOM 1362 O O . GLU A 1 166 ? 18.044 -5.258 -3.392 1.00 98.00 166 GLU A O 1
ATOM 1367 N N . LEU A 1 167 ? 16.446 -6.268 -4.603 1.00 98.00 167 LEU A N 1
ATOM 1368 C CA . LEU A 1 167 ? 15.362 -6.071 -3.631 1.00 98.00 167 LEU A CA 1
ATOM 1369 C C . LEU A 1 167 ? 15.258 -7.197 -2.597 1.00 98.00 167 LEU A C 1
ATOM 1371 O O . LEU A 1 167 ? 14.808 -6.934 -1.481 1.00 98.00 167 LEU A O 1
ATOM 1375 N N . SER A 1 168 ? 15.684 -8.426 -2.919 1.00 96.62 168 SER A N 1
ATOM 1376 C CA . SER A 1 168 ? 15.508 -9.589 -2.028 1.00 96.62 168 SER A CA 1
ATOM 1377 C C . SER A 1 168 ? 16.034 -9.419 -0.592 1.00 96.62 168 SER A C 1
ATOM 1379 O O . SER A 1 168 ? 15.400 -9.963 0.309 1.00 96.62 168 SER A O 1
ATOM 1381 N N . PRO A 1 169 ? 17.093 -8.631 -0.293 1.00 97.56 169 PRO A N 1
ATOM 1382 C CA . PRO A 1 169 ? 17.515 -8.410 1.094 1.00 97.56 169 PRO A CA 1
ATOM 1383 C C . PRO A 1 169 ? 16.525 -7.591 1.942 1.00 97.56 169 PRO A C 1
ATOM 1385 O O . PRO A 1 169 ? 16.686 -7.520 3.160 1.00 97.56 169 PRO A O 1
ATOM 1388 N N . PHE A 1 170 ? 15.542 -6.936 1.316 1.00 98.06 170 PHE A N 1
ATOM 1389 C CA . PHE A 1 170 ? 14.614 -5.997 1.958 1.00 98.06 170 PHE A CA 1
ATOM 1390 C C . PHE A 1 170 ? 13.160 -6.491 1.995 1.00 98.06 170 PHE A C 1
ATOM 1392 O O . PHE A 1 170 ? 12.322 -5.850 2.633 1.00 98.06 170 PHE A O 1
ATOM 1399 N N . VAL A 1 171 ? 12.851 -7.607 1.329 1.00 98.12 171 VAL A N 1
ATOM 1400 C CA . VAL A 1 171 ? 11.496 -8.172 1.225 1.00 98.12 171 VAL A CA 1
ATOM 1401 C C . VAL A 1 171 ? 11.468 -9.644 1.624 1.00 98.12 171 VAL A C 1
ATOM 1403 O O . VAL A 1 171 ? 12.505 -10.277 1.795 1.00 98.12 171 VAL A O 1
ATOM 1406 N N . ASP A 1 172 ? 10.265 -10.178 1.816 1.00 98.31 172 ASP A N 1
ATOM 1407 C CA . ASP A 1 172 ? 10.035 -11.554 2.256 1.00 98.31 172 ASP A CA 1
ATOM 1408 C C . ASP A 1 172 ? 9.637 -12.478 1.088 1.00 98.31 172 ASP A C 1
ATOM 1410 O O . ASP A 1 172 ? 9.874 -13.686 1.163 1.00 98.31 172 ASP A O 1
ATOM 1414 N N . TYR A 1 173 ? 9.031 -11.915 0.032 1.00 96.62 173 TYR A N 1
ATOM 1415 C CA . TYR A 1 173 ? 8.507 -12.622 -1.142 1.00 96.62 173 TYR A CA 1
ATOM 1416 C C . TYR A 1 173 ? 8.740 -11.843 -2.438 1.00 96.62 173 TYR A C 1
ATOM 1418 O O . TYR A 1 173 ? 8.748 -10.589 -2.385 1.00 96.62 173 TYR A O 1
#